Protein AF-A0A5J5KAI3-F1 (afdb_monomer)

Foldseek 3Di:
DDPDDDQDPVRLVVDDPVVNVVVCVVCVVVCVVPDDPPDPPDDDDDDDDPVVVVVLCVVCVVVVHDSVVSCVVVVVVCVVPPDPPPPPPPQDPVSVVVVVVVVVVVQVVCVVVVNDPDPPPPDDPDPPDPDDDDDDDDDDDD

Mean predicted aligned error: 21.46 Å

Solvent-accessible surface area (backbone atoms only — not comparable to full-atom values): 9304 Å² total; per-residue (Å²): 135,83,84,70,85,73,75,47,76,69,52,53,68,70,42,53,74,67,60,37,50,52,51,49,66,77,42,40,66,59,51,58,71,70,44,73,74,88,71,72,92,69,86,87,85,82,92,70,54,75,69,55,49,49,55,51,46,50,54,13,52,76,69,74,38,57,51,72,59,38,51,51,52,52,50,50,53,48,60,71,69,43,76,78,74,70,70,78,79,81,64,49,75,66,55,49,50,53,50,52,52,51,52,52,50,52,52,52,50,35,47,74,71,70,50,73,88,63,89,77,81,80,79,76,95,69,83,86,74,84,72,78,84,79,83,79,80,80,82,86,76,136

Sequence (142 aa):
MMRQNEPGAADIAAMDEAERAEWFYDNREQVAEESTPAVLDRVVSVRVSPGDLGMLSEAASAAGMKLSAWLRKVGLEAAATAPSAAPAAILSGDDTQQLQDSVRHIVALLQRSGIGLDPQRRQHDQPLILKRASKRRIKVDE

R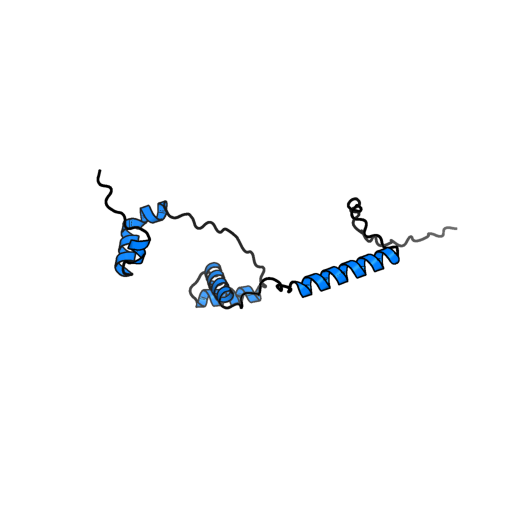adius of gyration: 32.4 Å; Cα contacts (8 Å, |Δi|>4): 22; chains: 1; bounding box: 62×86×70 Å

Organism: NCBI:txid2614688

pLDDT: mean 71.29, std 16.95, range [37.03, 94.25]

Structure (mmCIF, N/CA/C/O backbone):
data_AF-A0A5J5KAI3-F1
#
_entry.id   AF-A0A5J5KAI3-F1
#
loop_
_atom_site.group_PDB
_atom_site.id
_atom_site.type_symbol
_atom_site.label_atom_id
_atom_site.label_alt_id
_atom_site.label_comp_id
_atom_site.label_asym_id
_atom_site.label_entity_id
_atom_site.label_seq_id
_atom_site.pdbx_PDB_ins_code
_atom_site.Cartn_x
_atom_site.Cartn_y
_atom_site.Cartn_z
_atom_site.occupancy
_atom_site.B_iso_or_equiv
_atom_site.auth_seq_id
_atom_site.auth_comp_id
_atom_site.auth_asym_id
_atom_site.auth_atom_id
_atom_site.pdbx_PDB_model_num
ATOM 1 N N . MET A 1 1 ? 5.282 -43.444 -18.081 1.00 39.38 1 MET A N 1
ATOM 2 C CA . MET A 1 1 ? 5.155 -42.262 -17.202 1.00 39.38 1 MET A CA 1
ATOM 3 C C . MET A 1 1 ? 4.398 -41.197 -17.973 1.00 39.38 1 MET A C 1
ATOM 5 O O . MET A 1 1 ? 4.958 -40.626 -18.897 1.00 39.38 1 MET A O 1
ATOM 9 N N . MET A 1 2 ? 3.106 -41.031 -17.690 1.00 37.03 2 MET A N 1
ATOM 10 C CA . MET A 1 2 ? 2.260 -40.025 -18.337 1.00 37.03 2 MET A CA 1
ATOM 11 C C . MET A 1 2 ? 2.460 -38.694 -17.608 1.00 37.03 2 MET A C 1
ATOM 13 O O . MET A 1 2 ? 2.023 -38.567 -16.471 1.00 37.03 2 MET A O 1
ATOM 17 N N . ARG A 1 3 ? 3.124 -37.719 -18.240 1.00 46.25 3 ARG A N 1
ATOM 18 C CA . ARG A 1 3 ? 2.934 -36.307 -17.887 1.00 46.25 3 ARG A CA 1
ATOM 19 C C . ARG A 1 3 ? 1.574 -35.926 -18.458 1.00 46.25 3 ARG A C 1
ATOM 21 O O . ARG A 1 3 ? 1.465 -35.695 -19.658 1.00 46.25 3 ARG A O 1
ATOM 28 N N . GLN A 1 4 ? 0.532 -36.044 -17.644 1.00 50.44 4 GLN A N 1
ATOM 29 C CA . GLN A 1 4 ? -0.777 -35.519 -18.010 1.00 50.44 4 GLN A CA 1
ATOM 30 C C . GLN A 1 4 ? -0.681 -33.992 -17.987 1.00 50.44 4 GLN A C 1
ATOM 32 O O . GLN A 1 4 ? 0.037 -33.437 -17.163 1.00 50.44 4 GLN A O 1
ATOM 37 N N . ASN A 1 5 ? -1.323 -33.353 -18.961 1.00 57.94 5 ASN A N 1
ATOM 38 C CA . ASN A 1 5 ? -1.331 -31.911 -19.167 1.00 57.94 5 ASN A CA 1
ATOM 39 C C . ASN A 1 5 ? -1.784 -31.182 -17.893 1.00 57.94 5 ASN A C 1
ATOM 41 O O . ASN A 1 5 ? -2.982 -31.123 -17.622 1.00 57.94 5 ASN A O 1
ATOM 45 N N . GLU A 1 6 ? -0.847 -30.632 -17.124 1.00 62.38 6 GLU A N 1
ATOM 46 C CA . GLU A 1 6 ? -1.187 -29.634 -16.114 1.00 62.38 6 GLU A CA 1
ATOM 47 C C . GLU A 1 6 ? -1.692 -28.387 -16.858 1.00 62.38 6 GLU A C 1
ATOM 49 O O . GLU A 1 6 ? -1.019 -27.933 -17.793 1.00 62.38 6 GLU A O 1
ATOM 54 N N . PRO A 1 7 ? -2.889 -27.870 -16.525 1.00 67.81 7 PRO A N 1
ATOM 55 C CA . PRO A 1 7 ? -3.413 -26.670 -17.160 1.00 67.81 7 PRO A CA 1
ATOM 56 C C . PRO A 1 7 ? -2.445 -25.512 -16.905 1.00 67.81 7 PRO A C 1
ATOM 58 O O . PRO A 1 7 ? -2.040 -25.257 -15.770 1.00 67.81 7 PRO A O 1
ATOM 61 N N . GLY A 1 8 ? -2.043 -24.816 -17.967 1.00 71.06 8 GLY A N 1
ATOM 62 C CA . GLY A 1 8 ? -1.179 -23.651 -17.840 1.00 71.06 8 GLY A CA 1
ATOM 63 C C . GLY A 1 8 ? -1.914 -22.485 -17.175 1.00 71.06 8 GLY A C 1
ATOM 64 O O . GLY A 1 8 ? -3.136 -22.475 -17.053 1.00 71.06 8 GLY A O 1
ATOM 65 N N . ALA A 1 9 ? -1.184 -21.428 -16.810 1.00 65.94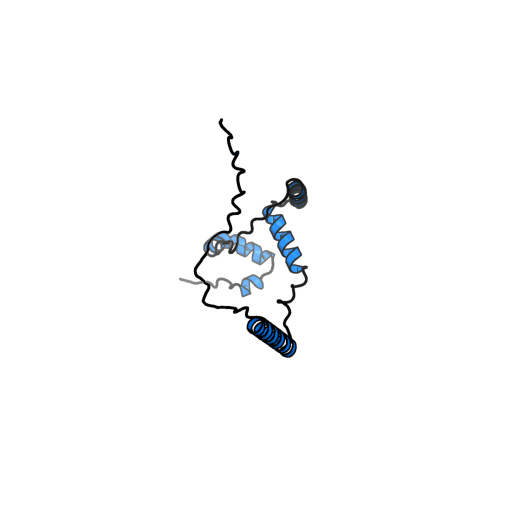 9 ALA A N 1
ATOM 66 C CA . ALA A 1 9 ? -1.778 -20.232 -16.200 1.00 65.94 9 ALA A CA 1
ATOM 67 C C . ALA A 1 9 ? -2.908 -19.601 -17.046 1.00 65.94 9 ALA A C 1
ATOM 69 O O . ALA A 1 9 ? -3.852 -19.037 -16.497 1.00 65.94 9 ALA A O 1
ATOM 70 N N . ALA A 1 10 ? -2.829 -19.716 -18.377 1.00 71.75 10 ALA A N 1
ATOM 71 C CA . ALA A 1 10 ? -3.875 -19.257 -19.290 1.00 71.75 10 ALA A CA 1
ATOM 72 C C . ALA A 1 10 ? -5.131 -20.146 -19.251 1.00 71.75 10 ALA A C 1
ATOM 74 O O . ALA A 1 10 ? -6.240 -19.631 -19.363 1.00 71.75 10 ALA A O 1
ATOM 75 N N . ASP A 1 11 ? -4.960 -21.452 -19.041 1.00 75.81 11 ASP A N 1
ATOM 76 C CA . ASP A 1 11 ? -6.059 -22.412 -18.938 1.00 75.81 11 ASP A CA 1
ATOM 77 C C . ASP A 1 11 ? -6.791 -22.234 -17.599 1.00 75.81 11 ASP A C 1
ATOM 79 O O . ASP A 1 11 ? -8.013 -22.134 -17.577 1.00 75.81 11 ASP A O 1
ATOM 83 N N . ILE A 1 12 ? -6.052 -22.047 -16.498 1.00 69.44 12 ILE A N 1
ATOM 84 C CA . ILE A 1 12 ? -6.610 -21.757 -15.160 1.00 69.44 12 ILE A CA 1
ATOM 85 C C . ILE A 1 12 ? -7.360 -20.410 -15.141 1.00 69.44 12 ILE A C 1
ATOM 87 O O . ILE A 1 12 ? -8.375 -20.250 -14.459 1.00 69.44 12 ILE A O 1
ATOM 91 N N . ALA A 1 13 ? -6.886 -19.415 -15.898 1.00 72.00 13 ALA A N 1
ATOM 92 C CA . ALA A 1 13 ? -7.564 -18.124 -16.025 1.00 72.00 13 ALA A CA 1
ATOM 93 C C . ALA A 1 13 ? -8.869 -18.210 -16.838 1.00 72.00 13 ALA A C 1
ATOM 95 O O . ALA A 1 13 ? -9.773 -17.403 -16.619 1.00 72.00 13 ALA A O 1
ATOM 96 N N . ALA A 1 14 ? -8.968 -19.179 -17.753 1.00 81.25 14 ALA A N 1
ATOM 97 C CA . ALA A 1 14 ? -10.163 -19.441 -18.548 1.00 81.25 14 ALA A CA 1
ATOM 98 C C . ALA A 1 14 ? -11.208 -20.305 -17.816 1.00 81.25 14 ALA A C 1
ATOM 100 O O . ALA A 1 14 ? -12.365 -20.307 -18.233 1.00 81.25 14 ALA A O 1
ATOM 101 N N . MET A 1 15 ? -10.821 -20.999 -16.735 1.00 85.12 15 MET A N 1
ATOM 102 C CA . MET A 1 15 ? -11.746 -21.728 -15.858 1.00 85.12 15 MET A CA 1
ATOM 103 C C . MET A 1 15 ? -12.711 -20.770 -15.162 1.00 85.12 15 MET A C 1
ATOM 105 O O . MET A 1 15 ? -12.374 -19.613 -14.856 1.00 85.12 15 MET A O 1
ATOM 109 N N . ASP A 1 16 ? -13.915 -21.265 -14.887 1.00 86.69 16 ASP A N 1
ATOM 110 C CA . ASP A 1 16 ? -14.848 -20.531 -14.048 1.00 86.69 16 ASP A CA 1
ATOM 111 C C . ASP A 1 16 ? -14.349 -20.463 -12.590 1.00 86.69 16 ASP A C 1
ATOM 113 O O . ASP A 1 16 ? -13.379 -21.113 -12.198 1.00 86.69 16 ASP A O 1
ATOM 117 N N . GLU A 1 17 ? -14.959 -19.598 -11.777 1.00 75.81 17 GLU A N 1
ATOM 118 C CA . GLU A 1 17 ? -14.496 -19.369 -10.402 1.00 75.81 17 GLU A CA 1
ATOM 119 C C . GLU A 1 17 ? -14.625 -20.619 -9.516 1.00 75.81 17 GLU A C 1
ATOM 121 O O . GLU A 1 17 ? -13.798 -20.820 -8.627 1.00 75.81 17 GLU A O 1
ATOM 126 N N . ALA A 1 18 ? -15.633 -21.461 -9.756 1.00 83.25 18 ALA A N 1
ATOM 127 C CA . ALA A 1 18 ? -15.877 -22.657 -8.957 1.00 83.25 18 ALA A CA 1
ATOM 128 C C . ALA A 1 18 ? -14.876 -23.764 -9.311 1.00 83.25 18 ALA A C 1
ATOM 130 O O . ALA A 1 18 ? -14.233 -24.317 -8.420 1.00 83.25 18 ALA A O 1
ATOM 131 N N . GLU A 1 19 ? -14.681 -24.011 -10.603 1.00 82.44 19 GLU A N 1
ATOM 132 C CA . GLU A 1 19 ? -13.703 -24.953 -11.143 1.00 82.44 19 GLU A CA 1
ATOM 133 C C . GLU A 1 19 ? -12.278 -24.540 -10.765 1.00 82.44 19 GLU A C 1
ATOM 135 O O . GLU A 1 19 ? -11.461 -25.369 -10.362 1.00 82.44 19 GLU A O 1
ATOM 140 N N . ARG A 1 20 ? -11.966 -23.242 -10.837 1.00 82.19 20 ARG A N 1
ATOM 141 C CA . ARG A 1 20 ? -10.665 -22.714 -10.420 1.00 82.19 20 ARG A CA 1
ATOM 142 C C . ARG A 1 20 ? -10.437 -22.899 -8.921 1.00 82.19 20 ARG A C 1
ATOM 144 O O . ARG A 1 20 ? -9.334 -23.274 -8.524 1.00 82.19 20 ARG A O 1
ATOM 151 N N . ALA A 1 21 ? -11.445 -22.645 -8.087 1.00 78.00 21 ALA A N 1
ATOM 152 C CA . ALA A 1 21 ? -11.334 -22.850 -6.646 1.00 78.00 21 ALA A CA 1
ATOM 153 C C . ALA A 1 21 ? -11.083 -24.327 -6.307 1.00 78.00 21 ALA A C 1
ATOM 155 O O . ALA A 1 21 ? -10.181 -24.620 -5.523 1.00 78.00 21 ALA A O 1
ATOM 156 N N . GLU A 1 22 ? -11.829 -25.247 -6.921 1.00 83.25 22 GLU A N 1
ATOM 157 C CA . GLU A 1 22 ? -11.655 -26.695 -6.747 1.00 83.25 22 GLU A CA 1
ATOM 158 C C . GLU A 1 22 ? -10.253 -27.145 -7.179 1.00 83.25 22 GLU A C 1
ATOM 160 O O . GLU A 1 22 ? -9.546 -27.794 -6.408 1.00 83.25 22 GLU A O 1
ATOM 165 N N . TRP A 1 23 ? -9.777 -26.670 -8.334 1.00 83.56 23 TRP A N 1
ATOM 166 C CA . TRP A 1 23 ? -8.420 -26.944 -8.802 1.00 83.56 23 TRP A CA 1
ATOM 167 C C . TRP A 1 23 ? -7.344 -26.456 -7.819 1.00 83.56 23 TRP A C 1
ATOM 169 O O . TRP A 1 23 ? -6.398 -27.191 -7.530 1.00 83.56 23 TRP A O 1
ATOM 179 N N . PHE A 1 24 ? -7.487 -25.255 -7.248 1.00 82.12 24 PHE A N 1
ATOM 180 C CA . PHE A 1 24 ? -6.558 -24.757 -6.225 1.00 82.12 24 PHE A CA 1
ATOM 181 C C . PHE A 1 24 ? -6.601 -25.578 -4.933 1.00 82.12 24 PHE A C 1
ATOM 183 O O . PHE A 1 24 ? -5.566 -25.730 -4.285 1.00 82.12 24 PHE A O 1
ATOM 190 N N . TYR A 1 25 ? -7.766 -26.099 -4.543 1.00 81.88 25 TYR A N 1
ATOM 191 C CA . TYR A 1 25 ? -7.888 -26.962 -3.367 1.00 81.88 25 TYR A CA 1
ATOM 192 C C . TYR A 1 25 ? -7.186 -28.305 -3.567 1.00 81.88 25 TYR A C 1
ATOM 194 O O . TYR A 1 25 ? -6.459 -28.738 -2.664 1.00 81.88 25 TYR A O 1
ATOM 202 N N . ASP A 1 26 ? -7.361 -28.917 -4.734 1.00 85.88 26 ASP A N 1
ATOM 203 C CA . ASP A 1 26 ? -6.774 -30.214 -5.073 1.00 85.88 26 ASP A CA 1
ATOM 204 C C . ASP A 1 26 ? -5.259 -30.126 -5.293 1.00 85.88 26 ASP A C 1
ATOM 206 O O . ASP A 1 26 ? -4.520 -31.025 -4.896 1.00 85.88 26 ASP A O 1
ATOM 210 N N . ASN A 1 27 ? -4.773 -29.007 -5.837 1.00 81.25 27 ASN A N 1
ATOM 211 C CA . ASN A 1 27 ? -3.356 -28.794 -6.154 1.00 81.25 27 ASN A CA 1
ATOM 212 C C . ASN A 1 27 ? -2.634 -27.908 -5.123 1.00 81.25 27 ASN A C 1
ATOM 214 O O . ASN A 1 27 ? -1.536 -27.412 -5.374 1.00 81.25 27 ASN A O 1
ATOM 218 N N . ARG A 1 28 ? -3.220 -27.702 -3.934 1.00 77.31 28 ARG A N 1
ATOM 219 C CA . ARG A 1 28 ? -2.721 -26.740 -2.931 1.00 77.31 28 ARG A CA 1
ATOM 220 C C . ARG A 1 28 ? -1.283 -26.980 -2.471 1.00 77.31 28 ARG A C 1
ATOM 222 O O . ARG A 1 28 ? -0.602 -26.023 -2.124 1.00 77.31 28 ARG A O 1
ATOM 229 N N . GLU A 1 29 ? -0.837 -28.237 -2.411 1.00 74.12 29 GLU A N 1
ATOM 230 C CA . GLU A 1 29 ? 0.517 -28.584 -1.953 1.00 74.12 29 GLU A CA 1
ATOM 231 C C . GLU A 1 29 ? 1.558 -28.199 -3.005 1.00 74.12 29 GLU A C 1
ATOM 233 O O . GLU A 1 29 ? 2.539 -27.538 -2.676 1.00 74.12 29 GLU A O 1
ATOM 238 N N . GLN A 1 30 ? 1.278 -28.502 -4.273 1.00 72.19 30 GLN A N 1
ATOM 239 C CA . GLN A 1 30 ? 2.111 -28.106 -5.405 1.00 72.19 30 GLN A CA 1
ATOM 240 C C . GLN A 1 30 ? 2.122 -26.585 -5.584 1.00 72.19 30 GLN A C 1
ATOM 242 O O . GLN A 1 30 ? 3.183 -25.978 -5.693 1.00 72.19 30 GLN A O 1
ATOM 247 N N . VAL A 1 31 ? 0.954 -25.940 -5.501 1.00 71.00 31 VAL A N 1
ATOM 248 C CA . VAL A 1 31 ? 0.848 -24.476 -5.550 1.00 71.00 31 VAL A CA 1
ATOM 249 C C . VAL A 1 31 ? 1.627 -23.835 -4.404 1.00 71.00 31 VAL A C 1
ATOM 251 O O . VAL A 1 31 ? 2.272 -22.815 -4.618 1.00 71.00 31 VAL A O 1
ATOM 254 N N . ALA A 1 32 ? 1.613 -24.403 -3.196 1.00 68.75 32 ALA A N 1
ATOM 255 C CA . ALA A 1 32 ? 2.371 -23.870 -2.065 1.00 68.75 32 ALA A CA 1
ATOM 256 C C . ALA A 1 32 ? 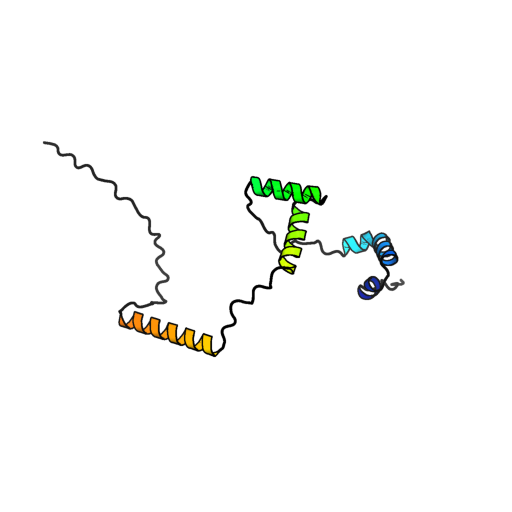3.893 -24.043 -2.221 1.00 68.75 32 ALA A C 1
ATOM 258 O O . ALA A 1 32 ? 4.636 -23.161 -1.792 1.00 68.75 32 ALA A O 1
ATOM 259 N N . GLU A 1 33 ? 4.352 -25.140 -2.827 1.00 69.19 33 GLU A N 1
ATOM 260 C CA . GLU A 1 33 ? 5.774 -25.410 -3.083 1.00 69.19 33 GLU A CA 1
ATOM 261 C C . GLU A 1 33 ? 6.333 -24.551 -4.231 1.00 69.19 33 GLU A C 1
ATOM 263 O O . GLU A 1 33 ? 7.448 -24.036 -4.142 1.00 69.19 33 GLU A O 1
ATOM 268 N N . GLU A 1 34 ? 5.536 -24.331 -5.279 1.00 65.19 34 GLU A N 1
ATOM 269 C CA . GLU A 1 34 ? 5.887 -23.499 -6.437 1.00 65.19 34 GLU A CA 1
ATOM 270 C C . GLU A 1 34 ? 5.617 -22.002 -6.211 1.00 65.19 34 GLU A C 1
ATOM 272 O O . GLU A 1 34 ? 6.119 -21.143 -6.945 1.00 65.19 34 GLU A O 1
ATOM 277 N N . SER A 1 35 ? 4.848 -21.657 -5.174 1.00 58.34 35 SER A N 1
ATOM 278 C CA . SER A 1 35 ? 4.624 -20.269 -4.784 1.00 58.34 35 SER A CA 1
ATOM 279 C C . SER A 1 35 ? 5.934 -19.654 -4.330 1.00 58.34 35 SER A C 1
ATOM 281 O O . SER A 1 35 ? 6.481 -19.982 -3.276 1.00 58.34 35 SER A O 1
ATOM 283 N N . THR A 1 36 ? 6.414 -18.677 -5.098 1.00 54.88 36 THR A N 1
ATOM 284 C CA . THR A 1 36 ? 7.490 -17.813 -4.621 1.00 54.88 36 THR A CA 1
ATOM 285 C C . THR A 1 36 ? 7.008 -17.171 -3.317 1.00 54.88 36 THR A C 1
ATOM 287 O O . THR A 1 36 ? 5.941 -16.546 -3.322 1.00 54.88 36 THR A O 1
ATOM 290 N N . PRO A 1 37 ? 7.740 -17.310 -2.193 1.00 53.16 37 PRO A N 1
ATOM 291 C CA . PRO A 1 37 ? 7.381 -16.622 -0.966 1.00 53.16 37 PRO A CA 1
ATOM 292 C C . PRO A 1 37 ? 7.179 -15.148 -1.295 1.00 53.16 37 PRO A C 1
ATOM 294 O O . PRO A 1 37 ? 7.994 -14.572 -2.017 1.00 53.16 37 PRO A O 1
ATOM 297 N N . ALA A 1 38 ? 6.106 -14.535 -0.794 1.00 55.16 38 ALA A N 1
ATOM 298 C CA . ALA A 1 38 ? 5.902 -13.101 -0.940 1.00 55.16 38 ALA A CA 1
ATOM 299 C C . ALA A 1 38 ? 7.002 -12.365 -0.155 1.00 55.16 38 ALA A C 1
ATOM 301 O O . ALA A 1 38 ? 6.823 -11.970 0.998 1.00 55.16 38 ALA A O 1
ATOM 302 N N . VAL A 1 39 ? 8.178 -12.234 -0.764 1.00 50.53 39 VAL A N 1
ATOM 303 C CA . VAL A 1 39 ? 9.277 -11.435 -0.250 1.00 50.53 39 VAL A CA 1
ATOM 304 C C . VAL A 1 39 ? 8.846 -9.993 -0.443 1.00 50.53 39 VAL A C 1
ATOM 306 O O . VAL A 1 39 ? 8.635 -9.529 -1.562 1.00 50.53 39 VAL A O 1
ATOM 309 N N . LEU A 1 40 ? 8.652 -9.288 0.667 1.00 56.94 40 LEU A N 1
ATOM 310 C CA . LEU A 1 40 ? 8.394 -7.857 0.626 1.00 56.94 40 LEU A CA 1
ATOM 311 C C . LEU A 1 40 ? 9.649 -7.178 0.066 1.00 56.94 40 LEU A C 1
ATOM 313 O O . LEU A 1 40 ? 10.630 -7.028 0.789 1.00 56.94 40 LEU A O 1
ATOM 317 N N . ASP A 1 41 ? 9.610 -6.761 -1.202 1.00 64.88 41 ASP A N 1
ATOM 318 C CA . ASP A 1 41 ? 10.712 -6.035 -1.858 1.00 64.88 41 ASP A CA 1
ATOM 319 C C . ASP A 1 41 ? 11.098 -4.770 -1.069 1.00 64.88 41 ASP A C 1
ATOM 321 O O . ASP A 1 41 ? 12.258 -4.362 -1.017 1.00 64.88 41 ASP A O 1
ATOM 325 N N . ARG A 1 42 ? 10.118 -4.157 -0.384 1.00 60.94 42 ARG A N 1
ATOM 326 C CA . ARG A 1 42 ? 10.315 -2.978 0.465 1.00 60.94 42 ARG A CA 1
ATOM 327 C C . ARG A 1 42 ? 9.453 -3.024 1.721 1.00 60.94 42 ARG A C 1
ATOM 329 O O . ARG A 1 42 ? 8.249 -3.268 1.662 1.00 60.94 42 ARG A O 1
ATOM 336 N N . VAL A 1 43 ? 10.066 -2.706 2.860 1.00 73.31 43 VAL A N 1
ATOM 337 C CA . VAL A 1 43 ? 9.368 -2.482 4.133 1.00 73.31 43 VAL A CA 1
ATOM 338 C C . VAL A 1 43 ? 9.254 -0.980 4.369 1.00 73.31 43 VAL A C 1
ATOM 340 O O . VAL A 1 43 ? 10.260 -0.276 4.428 1.00 73.31 43 VAL A O 1
ATOM 343 N N . VAL A 1 44 ? 8.025 -0.486 4.522 1.00 72.75 44 VAL A N 1
ATOM 344 C CA . VAL A 1 44 ? 7.751 0.919 4.846 1.00 72.75 44 VAL A CA 1
ATOM 345 C C . VAL A 1 44 ? 7.456 1.031 6.337 1.00 72.75 44 VAL A C 1
ATOM 347 O O . VAL A 1 44 ? 6.554 0.369 6.847 1.00 72.75 44 VAL A O 1
ATOM 350 N N . SER A 1 45 ? 8.216 1.876 7.034 1.00 79.81 45 SER A N 1
ATOM 351 C CA . SER A 1 45 ? 7.971 2.223 8.434 1.00 79.81 45 SER A CA 1
ATOM 352 C C . SER A 1 45 ? 7.456 3.654 8.515 1.00 79.81 45 SER A C 1
ATOM 354 O O . SER A 1 45 ? 8.084 4.570 7.986 1.00 79.81 45 SER A O 1
ATOM 356 N N . VAL A 1 46 ? 6.307 3.842 9.163 1.00 80.81 46 VAL A N 1
ATOM 357 C CA . VAL A 1 46 ? 5.657 5.148 9.318 1.00 80.81 46 VAL A CA 1
ATOM 358 C C . VAL A 1 46 ? 5.551 5.464 10.800 1.00 80.81 46 VAL A C 1
ATOM 360 O O . VAL A 1 46 ? 5.139 4.624 11.599 1.00 80.81 46 VAL A O 1
ATOM 363 N N . ARG A 1 47 ? 5.924 6.690 11.172 1.00 86.38 47 ARG A N 1
ATOM 364 C CA . ARG A 1 47 ? 5.683 7.215 12.516 1.00 86.38 47 ARG A CA 1
ATOM 365 C C . ARG A 1 47 ? 4.360 7.961 12.511 1.00 86.38 47 ARG A C 1
ATOM 367 O O . ARG A 1 47 ? 4.184 8.885 11.726 1.00 86.38 47 ARG A O 1
ATOM 374 N N . VAL A 1 48 ? 3.466 7.562 13.401 1.00 87.38 48 VAL A N 1
ATOM 375 C CA . VAL A 1 48 ? 2.157 8.186 13.614 1.00 87.38 48 VAL A CA 1
ATOM 376 C C . VAL A 1 48 ? 2.046 8.634 15.060 1.00 87.38 48 VAL A C 1
ATOM 378 O O . VAL A 1 48 ? 2.661 8.038 15.950 1.00 87.38 48 VAL A O 1
ATOM 381 N N . SER A 1 49 ? 1.291 9.706 15.289 1.00 91.12 49 SER A N 1
ATOM 382 C CA . SER A 1 49 ? 0.985 10.129 16.650 1.00 91.12 49 SER A CA 1
ATOM 383 C C . SER A 1 49 ? 0.111 9.069 17.344 1.00 91.12 49 SER A C 1
ATOM 385 O O . SER A 1 49 ? -0.580 8.301 16.668 1.00 91.12 49 SER A O 1
ATOM 387 N N . PRO A 1 50 ? 0.101 9.006 18.687 1.00 87.19 50 PRO A N 1
ATOM 388 C CA . PRO A 1 50 ? -0.754 8.061 19.404 1.00 87.19 50 PRO A CA 1
ATOM 389 C C . PRO A 1 50 ? -2.248 8.241 19.096 1.00 87.19 50 PRO A C 1
ATOM 391 O O . PRO A 1 50 ? -2.977 7.256 19.032 1.00 87.19 50 PRO A O 1
ATOM 394 N N . GLY A 1 51 ? -2.692 9.486 18.874 1.00 87.12 51 GLY A N 1
ATOM 395 C CA . GLY A 1 51 ? -4.077 9.789 18.506 1.00 87.12 51 GLY A CA 1
ATOM 396 C C . GLY A 1 51 ? -4.442 9.244 17.126 1.00 87.12 51 GLY A C 1
ATOM 397 O O . GLY A 1 51 ? -5.462 8.574 16.978 1.00 87.12 51 GLY A O 1
ATOM 398 N N . ASP A 1 52 ? -3.565 9.441 16.140 1.00 88.94 52 ASP A N 1
ATOM 399 C CA . ASP A 1 52 ? -3.772 8.915 14.786 1.00 88.94 52 ASP A CA 1
ATOM 400 C C . ASP A 1 52 ? -3.748 7.386 14.772 1.00 88.94 52 ASP A C 1
ATOM 402 O O . ASP A 1 52 ? -4.563 6.755 14.104 1.00 88.94 52 ASP A O 1
ATOM 406 N N . LEU A 1 53 ? -2.852 6.771 15.550 1.00 89.56 53 LEU A N 1
ATOM 407 C CA . LEU A 1 53 ? -2.784 5.317 15.668 1.00 89.56 53 LEU A CA 1
ATOM 408 C C . LEU A 1 53 ? -4.098 4.724 16.201 1.00 89.56 53 LEU A C 1
ATOM 410 O O . LEU A 1 53 ? -4.531 3.683 15.707 1.00 89.56 53 LEU A O 1
ATOM 414 N N . GLY A 1 54 ? -4.740 5.392 17.167 1.00 88.94 54 GLY A N 1
ATOM 415 C CA . GLY A 1 54 ? -6.051 4.999 17.687 1.00 88.94 54 GLY A CA 1
ATOM 416 C C . GLY A 1 54 ? -7.118 4.985 16.594 1.00 88.94 54 GLY A C 1
ATOM 417 O O . GLY A 1 54 ? -7.736 3.950 16.354 1.00 88.94 54 GLY A O 1
ATOM 418 N N . MET A 1 55 ? -7.248 6.092 15.858 1.00 92.56 55 MET A N 1
ATOM 419 C CA . MET A 1 55 ? -8.214 6.205 14.757 1.00 92.56 55 MET A CA 1
ATOM 420 C C . MET A 1 55 ? -7.980 5.156 13.659 1.00 92.56 55 MET A C 1
ATOM 422 O O . MET A 1 55 ? -8.925 4.529 13.182 1.00 92.56 55 MET A O 1
ATOM 426 N N . LEU A 1 56 ? -6.721 4.916 13.271 1.00 92.31 56 LEU A N 1
ATOM 427 C CA . LEU A 1 56 ? -6.379 3.915 12.252 1.00 92.31 56 LEU A CA 1
ATOM 428 C C . LEU A 1 56 ? -6.697 2.488 12.725 1.00 92.31 56 LEU A C 1
ATOM 430 O O . LEU A 1 56 ? -7.147 1.656 11.938 1.00 92.31 56 LEU A O 1
ATOM 434 N N . SER A 1 57 ? -6.478 2.194 14.009 1.00 91.00 57 SER A N 1
ATOM 435 C CA . SER A 1 57 ? -6.788 0.889 14.600 1.00 91.00 57 SER A CA 1
ATOM 436 C C . SER A 1 57 ? -8.294 0.632 14.674 1.00 91.00 57 SER A C 1
ATOM 438 O O . SER A 1 57 ? -8.741 -0.481 14.387 1.00 91.00 57 SER A O 1
ATOM 440 N N . GLU A 1 58 ? -9.086 1.645 15.022 1.00 92.94 58 GLU A N 1
ATOM 441 C CA . GLU A 1 58 ? -10.550 1.555 15.011 1.00 92.94 58 GLU A CA 1
ATOM 442 C C . GLU A 1 58 ? -11.082 1.345 13.593 1.00 92.94 58 GLU A C 1
ATOM 444 O O . GLU A 1 58 ? -11.897 0.450 13.377 1.00 92.94 58 GLU A O 1
ATOM 449 N N . ALA A 1 59 ? -10.562 2.083 12.609 1.00 91.25 59 ALA A N 1
ATOM 450 C CA . ALA A 1 59 ? -10.944 1.922 11.208 1.00 91.25 59 ALA A CA 1
ATOM 451 C C . ALA A 1 59 ? -10.605 0.520 10.667 1.00 91.25 59 ALA A C 1
ATOM 453 O O . ALA A 1 59 ? -11.424 -0.105 9.989 1.00 91.25 59 ALA A O 1
ATOM 454 N N . ALA A 1 60 ? -9.430 -0.014 11.017 1.00 92.88 60 ALA A N 1
ATOM 455 C CA . ALA A 1 60 ? -9.054 -1.383 10.672 1.00 92.88 60 ALA A CA 1
ATOM 456 C C . ALA A 1 60 ? -9.971 -2.422 11.339 1.00 92.88 60 ALA A C 1
ATOM 458 O O . ALA A 1 60 ? -10.389 -3.383 10.690 1.00 92.88 60 ALA A O 1
ATOM 459 N N . SER A 1 61 ? -10.333 -2.201 12.606 1.00 93.62 61 SER A N 1
ATOM 460 C CA . SER A 1 61 ? -11.235 -3.080 13.362 1.00 93.62 61 SER A CA 1
ATOM 461 C C . SER A 1 61 ? -12.658 -3.059 12.801 1.00 93.62 61 SER A C 1
ATOM 463 O O . SER A 1 61 ? -13.260 -4.116 12.636 1.00 93.62 61 SER A O 1
ATOM 465 N N . ALA A 1 62 ? -13.171 -1.883 12.428 1.00 94.25 62 ALA A N 1
ATOM 466 C CA . ALA A 1 62 ? -14.470 -1.725 11.775 1.00 94.25 62 ALA A CA 1
ATOM 467 C C . ALA A 1 62 ? -14.523 -2.432 10.410 1.00 94.25 62 ALA A C 1
ATOM 469 O O . ALA A 1 62 ? -15.562 -2.960 10.023 1.00 94.25 62 ALA A O 1
ATOM 470 N N . ALA A 1 63 ? -13.391 -2.498 9.704 1.00 90.81 63 ALA A N 1
ATOM 471 C CA . ALA A 1 63 ? -13.248 -3.263 8.468 1.00 90.81 63 ALA A CA 1
ATOM 472 C C . ALA A 1 63 ? -13.025 -4.775 8.692 1.00 90.81 63 ALA A C 1
ATOM 474 O O . ALA A 1 63 ? -12.927 -5.518 7.716 1.00 90.81 63 ALA A O 1
ATOM 475 N N . GLY A 1 64 ? -12.904 -5.241 9.941 1.00 93.31 64 GLY A N 1
ATOM 476 C CA . GLY A 1 64 ? -12.614 -6.641 10.271 1.00 93.31 64 GLY A CA 1
ATOM 477 C C . GLY A 1 64 ? -11.206 -7.095 9.870 1.00 93.31 64 GLY A C 1
ATOM 478 O O . GLY A 1 64 ? -10.975 -8.282 9.646 1.00 93.31 64 GLY A O 1
ATOM 479 N N . MET A 1 65 ? -10.257 -6.164 9.737 1.00 93.31 65 MET A N 1
ATOM 480 C CA . MET A 1 65 ? -8.915 -6.424 9.213 1.00 93.31 65 MET A CA 1
ATOM 481 C C . MET A 1 65 ? -7.825 -6.124 10.244 1.00 93.31 65 MET A C 1
ATOM 483 O O . MET A 1 65 ? -7.958 -5.266 11.112 1.00 93.31 65 MET A O 1
ATOM 487 N N . LYS A 1 66 ? -6.672 -6.789 10.104 1.00 92.81 66 LYS A N 1
ATOM 488 C CA . LYS A 1 66 ? -5.451 -6.384 10.819 1.00 92.81 66 LYS A CA 1
ATOM 489 C C . LYS A 1 66 ? -5.010 -5.001 10.332 1.00 92.81 66 LYS A C 1
ATOM 491 O O . LYS A 1 66 ? -4.995 -4.763 9.125 1.00 92.81 66 LYS A O 1
ATOM 496 N N . LEU A 1 67 ? -4.547 -4.143 11.245 1.00 88.75 67 LEU A N 1
ATOM 497 C CA . LEU A 1 67 ? -4.091 -2.778 10.941 1.00 88.75 67 LEU A CA 1
ATOM 498 C C . LEU A 1 67 ? -3.115 -2.713 9.756 1.00 88.75 67 LEU A C 1
ATOM 500 O O . LEU A 1 67 ? -3.282 -1.897 8.858 1.00 88.75 67 LEU A O 1
ATOM 504 N N . SER A 1 68 ? -2.126 -3.608 9.701 1.00 87.81 68 SER A N 1
ATOM 505 C CA . SER A 1 68 ? -1.153 -3.646 8.601 1.00 87.81 68 SER A CA 1
ATOM 506 C C . SER A 1 68 ? -1.765 -4.030 7.251 1.00 87.81 68 SER A C 1
ATOM 508 O O . SER A 1 68 ? -1.344 -3.504 6.225 1.00 87.81 68 SER A O 1
ATOM 510 N N . ALA A 1 69 ? -2.754 -4.926 7.230 1.00 88.44 69 ALA A N 1
ATOM 511 C CA . ALA A 1 69 ? -3.464 -5.301 6.008 1.00 88.44 69 ALA A CA 1
ATOM 512 C C . ALA A 1 69 ? -4.367 -4.157 5.5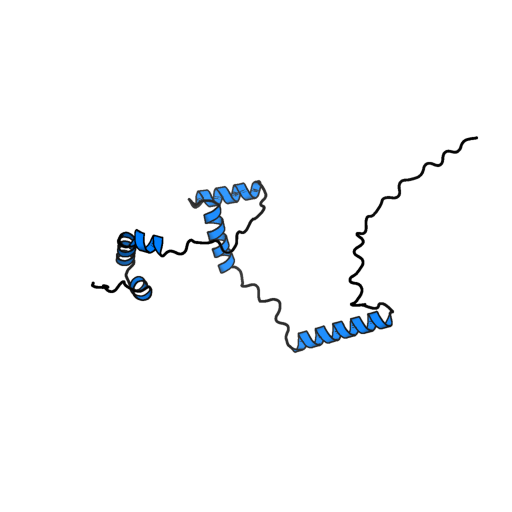32 1.00 88.44 69 ALA A C 1
ATOM 514 O O . ALA A 1 69 ? -4.364 -3.817 4.351 1.00 88.44 69 ALA A O 1
ATOM 515 N N . TRP A 1 70 ? -5.065 -3.519 6.471 1.00 92.44 70 TRP A N 1
ATOM 516 C CA . TRP A 1 70 ? -5.911 -2.366 6.199 1.00 92.44 70 TRP A CA 1
ATOM 517 C C . TRP A 1 70 ? -5.103 -1.182 5.648 1.00 92.44 70 TRP A C 1
ATOM 519 O O . TRP A 1 70 ? -5.451 -0.643 4.602 1.00 92.44 70 TRP A O 1
ATOM 529 N N . LEU A 1 71 ? -3.957 -0.852 6.259 1.00 90.00 71 LEU A N 1
ATOM 530 C CA . LEU A 1 71 ? -3.063 0.209 5.777 1.00 90.00 71 LEU A CA 1
ATOM 531 C C . LEU A 1 71 ? -2.530 -0.058 4.365 1.00 90.00 71 LEU A C 1
ATOM 533 O O . LEU A 1 71 ? -2.430 0.871 3.569 1.00 90.00 71 LEU A O 1
ATOM 537 N N . ARG A 1 72 ? -2.203 -1.312 4.025 1.00 87.56 72 ARG A N 1
ATOM 538 C CA . ARG A 1 72 ? -1.791 -1.665 2.656 1.00 87.56 72 ARG A CA 1
ATOM 539 C C . ARG A 1 72 ? -2.934 -1.487 1.666 1.00 87.56 72 ARG A C 1
ATOM 541 O O . ARG A 1 72 ? -2.712 -0.912 0.610 1.00 87.56 72 ARG A O 1
ATOM 548 N N . LYS A 1 73 ? -4.137 -1.954 2.012 1.00 88.00 73 LYS A N 1
ATOM 549 C CA . LYS A 1 73 ? -5.325 -1.818 1.162 1.00 88.00 73 LYS A CA 1
ATOM 550 C C . LYS A 1 73 ? -5.623 -0.346 0.878 1.00 88.00 73 LYS A C 1
ATOM 552 O O . LYS A 1 73 ? -5.659 0.052 -0.280 1.00 88.00 73 LYS A O 1
ATOM 557 N N . VAL A 1 74 ? -5.748 0.463 1.928 1.00 88.81 74 VAL A N 1
ATOM 558 C CA . VAL A 1 74 ? -6.034 1.897 1.799 1.00 88.81 74 VAL A CA 1
ATOM 559 C C . VAL A 1 74 ? -4.887 2.626 1.101 1.00 88.81 74 VAL A C 1
ATOM 561 O O . VAL A 1 74 ? -5.135 3.502 0.284 1.00 88.81 74 VAL A O 1
ATOM 564 N N . GLY A 1 75 ? -3.631 2.250 1.357 1.00 86.00 75 GLY A N 1
ATOM 565 C CA . GLY A 1 75 ? -2.474 2.810 0.657 1.00 86.00 75 GLY A CA 1
ATOM 566 C C . GLY A 1 75 ? -2.479 2.519 -0.847 1.00 86.00 75 GLY A C 1
ATOM 567 O O . GLY A 1 75 ? -2.145 3.402 -1.633 1.00 86.00 75 GLY A O 1
ATOM 568 N N . LEU A 1 76 ? -2.889 1.315 -1.255 1.00 84.81 76 LEU A N 1
ATOM 569 C CA . LEU A 1 76 ? -3.036 0.941 -2.666 1.00 84.81 76 LEU A CA 1
ATOM 570 C C . LEU A 1 76 ? -4.197 1.679 -3.333 1.00 84.81 76 LEU A C 1
ATOM 572 O O . LEU A 1 76 ? -4.028 2.208 -4.427 1.00 84.81 76 LEU A O 1
ATOM 576 N N . GLU A 1 77 ? -5.351 1.757 -2.670 1.00 84.19 77 GLU A N 1
ATOM 577 C CA . GLU A 1 77 ? -6.509 2.512 -3.161 1.00 84.19 77 GLU A CA 1
ATOM 578 C C . GLU A 1 77 ? -6.171 4.002 -3.295 1.00 84.19 77 GLU A C 1
ATOM 580 O O . GLU A 1 77 ? -6.397 4.599 -4.346 1.00 84.19 77 GLU A O 1
ATOM 585 N N . ALA A 1 78 ? -5.527 4.582 -2.280 1.00 81.75 78 ALA A N 1
ATOM 586 C CA . ALA A 1 78 ? -5.065 5.962 -2.308 1.00 81.75 78 ALA A CA 1
ATOM 587 C C . ALA A 1 78 ? -4.067 6.197 -3.447 1.00 81.75 78 ALA A C 1
ATOM 589 O O . ALA A 1 78 ? -4.211 7.178 -4.168 1.00 81.75 78 ALA A O 1
ATOM 590 N N . ALA A 1 79 ? -3.106 5.294 -3.663 1.00 76.69 79 ALA A N 1
ATOM 591 C CA . ALA A 1 79 ? -2.154 5.391 -4.769 1.00 76.69 79 ALA A CA 1
ATOM 592 C C . ALA A 1 79 ? -2.824 5.257 -6.146 1.00 76.69 79 ALA A C 1
ATOM 594 O O . ALA A 1 79 ? -2.413 5.936 -7.083 1.00 76.69 79 ALA A O 1
ATOM 595 N N . ALA A 1 80 ? -3.862 4.427 -6.268 1.00 75.75 80 ALA A N 1
ATOM 596 C CA . ALA A 1 80 ? -4.637 4.277 -7.499 1.00 75.75 80 ALA A CA 1
ATOM 597 C C . ALA A 1 80 ? -5.507 5.510 -7.802 1.00 75.75 80 ALA A C 1
ATOM 599 O O . ALA A 1 80 ? -5.728 5.837 -8.965 1.00 75.75 80 ALA A O 1
ATOM 600 N N . THR A 1 81 ? -5.990 6.200 -6.764 1.00 69.38 81 THR A N 1
ATOM 601 C CA . THR A 1 81 ? -6.777 7.441 -6.896 1.00 69.38 81 THR A CA 1
ATOM 602 C C . THR A 1 81 ? -5.937 8.713 -6.905 1.00 69.38 81 THR A C 1
ATOM 604 O O . THR A 1 81 ? -6.434 9.775 -7.281 1.00 69.38 81 THR A O 1
ATOM 607 N N . ALA A 1 82 ? -4.674 8.633 -6.484 1.00 65.06 82 ALA A N 1
ATOM 608 C CA . ALA A 1 82 ? -3.772 9.762 -6.533 1.00 65.06 82 ALA A CA 1
ATOM 609 C C . ALA A 1 82 ? -3.553 10.122 -8.008 1.00 65.06 82 ALA A C 1
ATOM 611 O O . ALA A 1 82 ? -3.229 9.235 -8.804 1.00 65.06 82 ALA A O 1
ATOM 612 N N . PRO A 1 83 ? -3.705 11.401 -8.404 1.00 56.97 83 PRO A N 1
ATOM 613 C CA . PRO A 1 83 ? -3.237 11.819 -9.713 1.00 56.97 83 PRO A CA 1
ATOM 614 C C . PRO A 1 83 ? -1.766 11.422 -9.781 1.00 56.97 83 PRO A C 1
ATOM 616 O O . PRO A 1 83 ? -0.989 11.822 -8.910 1.00 56.97 83 PRO A O 1
ATOM 619 N N . SER A 1 84 ? -1.410 10.579 -10.757 1.00 53.09 84 SER A N 1
ATOM 620 C CA . SER A 1 84 ? -0.019 10.230 -11.034 1.00 53.09 84 SER A CA 1
ATOM 621 C C . SER A 1 84 ? 0.749 11.542 -11.046 1.00 53.09 84 SER A C 1
ATOM 623 O O . SER A 1 84 ? 0.480 12.400 -11.891 1.00 53.09 84 SER A O 1
ATOM 625 N N . 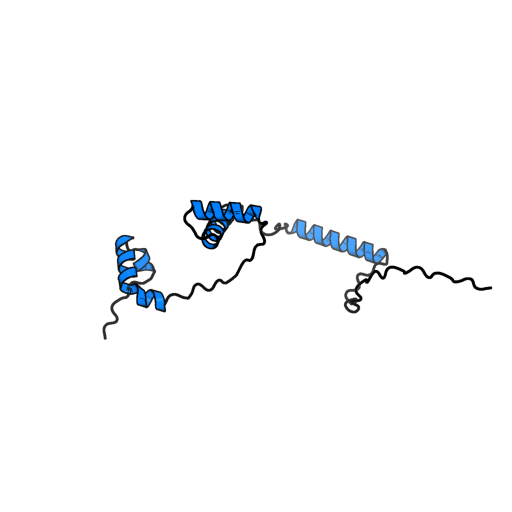ALA A 1 85 ? 1.586 11.765 -10.027 1.00 51.19 85 ALA A N 1
ATOM 626 C CA . ALA A 1 85 ? 2.374 12.977 -9.957 1.00 51.19 85 ALA A CA 1
ATOM 627 C C . ALA A 1 85 ? 3.154 13.010 -11.264 1.00 51.19 85 ALA A C 1
ATOM 629 O O . ALA A 1 85 ? 3.931 12.086 -11.526 1.00 51.19 85 ALA A O 1
ATOM 630 N N . ALA A 1 86 ? 2.856 14.003 -12.110 1.00 51.44 86 ALA A N 1
ATOM 631 C CA . ALA A 1 86 ? 3.512 14.147 -13.395 1.00 51.44 86 ALA A CA 1
ATOM 632 C C . ALA A 1 86 ? 5.018 13.974 -13.154 1.00 51.44 86 ALA A C 1
ATOM 634 O O . ALA A 1 86 ? 5.526 14.559 -12.185 1.00 51.44 86 ALA A O 1
ATOM 635 N N . PRO A 1 87 ? 5.723 13.139 -13.945 1.00 53.59 87 PRO A N 1
ATOM 636 C CA . PRO A 1 87 ? 7.165 13.024 -13.799 1.00 53.59 87 PRO A CA 1
ATOM 637 C C . PRO A 1 87 ? 7.725 14.444 -13.788 1.00 53.59 87 PRO A C 1
ATOM 639 O O . PRO A 1 87 ? 7.276 15.270 -14.586 1.00 53.59 87 PRO A O 1
ATOM 642 N N . ALA A 1 88 ? 8.588 14.720 -12.800 1.00 58.53 88 ALA A N 1
ATOM 643 C CA . ALA A 1 88 ? 9.182 16.023 -12.512 1.00 58.53 88 ALA A CA 1
ATOM 644 C C . ALA A 1 88 ? 9.243 16.884 -13.775 1.00 58.53 88 ALA A C 1
ATOM 646 O O . ALA A 1 88 ? 9.880 16.451 -14.730 1.00 58.53 88 ALA A O 1
ATOM 647 N N . ALA A 1 89 ? 8.504 18.006 -13.767 1.00 54.34 89 ALA A N 1
ATOM 648 C CA . ALA A 1 89 ? 8.236 18.890 -14.902 1.00 54.34 89 ALA A CA 1
ATOM 649 C C . ALA A 1 89 ? 9.137 18.597 -16.110 1.00 54.34 89 ALA A C 1
ATOM 651 O O . ALA A 1 89 ? 10.318 18.948 -16.097 1.00 54.34 89 ALA A O 1
ATOM 652 N N . ILE A 1 90 ? 8.589 17.918 -17.123 1.00 58.25 90 ILE A N 1
ATOM 653 C CA . ILE A 1 90 ? 9.266 17.751 -18.408 1.00 58.25 90 ILE A CA 1
ATOM 654 C C . ILE A 1 90 ? 9.385 19.161 -18.990 1.00 58.25 90 ILE A C 1
ATOM 656 O O . ILE A 1 90 ? 8.446 19.668 -19.601 1.00 58.25 90 ILE A O 1
ATOM 660 N N . LEU A 1 91 ? 10.501 19.829 -18.702 1.00 62.69 91 LEU A N 1
A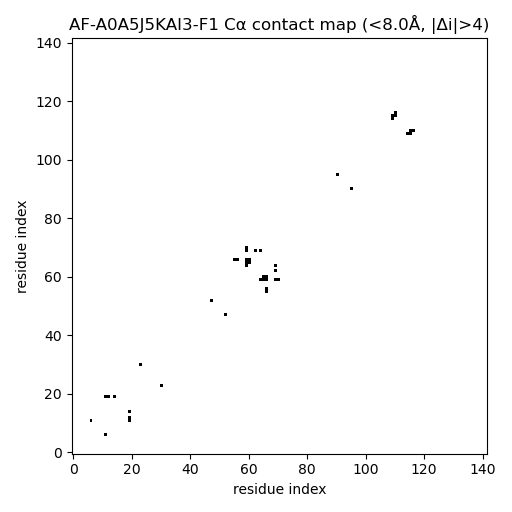TOM 661 C CA . LEU A 1 91 ? 10.845 21.107 -19.303 1.00 62.69 91 LEU A CA 1
ATOM 662 C C . LEU A 1 91 ? 10.922 20.884 -20.812 1.00 62.69 91 LEU A C 1
ATOM 664 O O . LEU A 1 91 ? 11.521 19.904 -21.266 1.00 62.69 91 LEU A O 1
ATOM 668 N N . SER A 1 92 ? 10.316 21.782 -21.588 1.00 72.94 92 SER A N 1
ATOM 669 C CA . SER A 1 92 ? 10.520 21.779 -23.033 1.00 72.94 92 SER A CA 1
ATOM 670 C C . SER A 1 92 ? 12.019 21.913 -23.339 1.00 72.94 92 SER A C 1
ATOM 672 O O . SER A 1 92 ? 12.804 22.391 -22.508 1.00 72.94 92 SER A O 1
ATOM 674 N N . GLY A 1 93 ? 12.439 21.510 -24.541 1.00 76.75 93 GLY A N 1
ATOM 675 C CA . GLY A 1 93 ? 13.814 21.739 -24.997 1.00 76.75 93 GLY A CA 1
ATOM 676 C C . GLY A 1 93 ? 14.214 23.214 -24.857 1.00 76.75 93 GLY A C 1
ATOM 677 O O . GLY A 1 93 ? 15.301 23.511 -24.366 1.00 76.75 93 GLY A O 1
ATOM 678 N N . ASP A 1 94 ? 13.281 24.119 -25.160 1.00 79.69 94 ASP A N 1
ATOM 679 C CA . ASP A 1 94 ? 13.472 25.568 -25.044 1.00 79.69 94 ASP A CA 1
ATOM 680 C C . ASP A 1 94 ? 13.598 26.038 -23.585 1.00 79.69 94 ASP A C 1
ATOM 682 O O . ASP A 1 94 ? 14.506 26.803 -23.259 1.00 79.69 94 ASP A O 1
ATOM 686 N N . ASP A 1 95 ? 12.763 25.519 -22.677 1.00 77.62 95 ASP A N 1
ATOM 687 C CA . ASP A 1 95 ? 12.826 25.850 -21.244 1.00 77.62 95 ASP A CA 1
ATOM 688 C C . ASP A 1 95 ? 14.147 25.372 -20.623 1.00 77.62 95 ASP A C 1
ATOM 690 O O . ASP A 1 95 ? 14.747 26.035 -19.772 1.00 77.62 95 ASP A O 1
ATOM 694 N N . THR A 1 96 ? 14.638 24.221 -21.085 1.00 82.06 96 THR A N 1
ATOM 695 C CA . THR A 1 96 ? 15.926 23.668 -20.661 1.00 82.06 96 THR A CA 1
ATOM 696 C C . THR A 1 96 ? 17.082 24.533 -21.164 1.00 82.06 96 THR A C 1
ATOM 698 O O . THR A 1 96 ? 18.017 24.807 -20.408 1.00 82.06 96 THR A O 1
ATOM 701 N N . GLN A 1 97 ? 17.011 25.009 -22.409 1.00 84.12 97 GLN A N 1
ATOM 702 C CA . GLN A 1 97 ? 18.000 25.912 -22.998 1.00 84.12 97 GLN A CA 1
ATOM 703 C C . GLN A 1 97 ? 18.061 27.237 -22.223 1.00 84.12 97 GLN A C 1
ATOM 705 O O . GLN A 1 97 ? 19.135 27.674 -21.808 1.00 84.12 97 GLN A O 1
ATOM 710 N N . GLN A 1 98 ? 16.900 27.828 -21.932 1.00 86.50 98 GLN A N 1
ATOM 711 C CA . GLN A 1 98 ? 16.794 29.083 -21.192 1.00 86.50 98 GLN A CA 1
ATOM 712 C C . GLN A 1 98 ? 17.332 28.955 -19.759 1.00 86.50 98 GLN A C 1
ATOM 714 O O . GLN A 1 98 ? 18.007 29.862 -19.252 1.00 86.50 98 GLN A O 1
ATOM 719 N N . LEU A 1 99 ? 17.087 27.815 -19.107 1.00 86.75 99 LEU A N 1
ATOM 720 C CA . LEU A 1 99 ? 17.641 27.520 -17.789 1.00 86.75 99 LEU A CA 1
ATOM 721 C C . LEU A 1 99 ? 19.170 27.399 -17.839 1.00 86.75 99 LEU A C 1
ATOM 723 O O . LEU A 1 99 ? 19.859 27.965 -16.989 1.00 86.75 99 LEU A O 1
ATOM 727 N N . GLN A 1 100 ? 19.715 26.705 -18.841 1.00 87.25 100 GLN A N 1
ATOM 728 C CA . GLN A 1 100 ? 21.163 26.568 -19.016 1.00 87.25 100 GLN A CA 1
ATOM 729 C C . GLN A 1 100 ? 21.844 27.917 -19.262 1.00 87.25 100 GLN A C 1
ATOM 731 O O . GLN A 1 100 ? 22.888 28.190 -18.663 1.00 87.25 100 GLN A O 1
ATOM 736 N N . ASP A 1 101 ? 21.247 28.779 -20.081 1.00 90.88 101 ASP A N 1
ATOM 737 C CA . ASP A 1 101 ? 21.774 30.118 -20.349 1.00 90.88 101 ASP A CA 1
ATOM 738 C C . ASP A 1 101 ? 21.730 31.005 -19.101 1.00 90.88 101 ASP A C 1
ATOM 740 O O . ASP A 1 101 ? 22.704 31.698 -18.791 1.00 90.88 101 ASP A O 1
ATOM 744 N N . SER A 1 102 ? 20.656 30.908 -18.314 1.00 87.81 102 SER A N 1
ATOM 745 C CA . SER A 1 102 ? 20.535 31.609 -17.031 1.00 87.81 102 SER A CA 1
ATOM 746 C C . SER A 1 102 ? 21.615 31.165 -16.040 1.00 87.81 102 SER A C 1
ATOM 748 O O . SER A 1 102 ? 22.269 32.001 -15.413 1.00 87.81 102 SER A O 1
ATOM 750 N N . VAL A 1 103 ? 21.869 29.857 -15.935 1.00 89.25 103 VAL A N 1
ATOM 751 C CA . VAL A 1 103 ? 22.935 29.311 -15.080 1.00 89.25 103 VAL A CA 1
ATOM 752 C C . VAL A 1 103 ? 24.309 29.793 -15.546 1.00 89.25 103 VAL A C 1
ATOM 754 O O . VAL A 1 103 ? 25.104 30.252 -14.725 1.00 89.25 103 VAL A O 1
ATOM 757 N N . ARG A 1 104 ? 24.594 29.756 -16.854 1.00 87.44 104 ARG A N 1
ATOM 758 C CA . ARG A 1 104 ? 25.861 30.262 -17.414 1.00 87.44 104 ARG A CA 1
ATOM 759 C C . ARG A 1 104 ? 26.058 31.745 -17.121 1.00 87.44 104 ARG A C 1
ATOM 761 O O . ARG A 1 104 ? 27.160 32.146 -16.748 1.00 87.44 104 ARG A O 1
ATOM 768 N N . HIS A 1 105 ? 25.001 32.544 -17.235 1.00 87.81 105 HIS A N 1
ATOM 769 C CA . HIS A 1 105 ? 25.049 33.968 -16.931 1.00 87.81 105 HIS A CA 1
ATOM 770 C C . HIS A 1 105 ? 25.368 34.226 -15.452 1.00 87.81 105 HIS A C 1
ATOM 772 O O . HIS A 1 105 ? 26.251 35.024 -15.142 1.00 87.81 105 HIS A O 1
ATOM 778 N N . ILE A 1 106 ? 24.721 33.499 -14.537 1.00 86.88 106 ILE A N 1
ATOM 779 C CA . ILE A 1 106 ? 24.989 33.597 -13.094 1.00 86.88 106 ILE A CA 1
ATOM 780 C C . ILE A 1 106 ? 26.431 33.190 -12.775 1.00 86.88 106 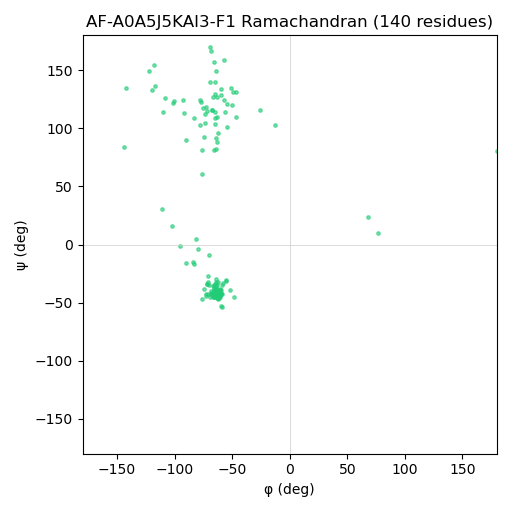ILE A C 1
ATOM 782 O O . ILE A 1 106 ? 27.113 33.889 -12.027 1.00 86.88 106 ILE A O 1
ATOM 786 N N . VAL A 1 107 ? 26.932 32.102 -13.366 1.00 85.06 107 VAL A N 1
ATOM 787 C CA . VAL A 1 107 ? 28.325 31.665 -13.180 1.00 85.06 107 VAL A CA 1
ATOM 788 C C . VAL A 1 107 ? 29.306 32.735 -13.668 1.00 85.06 107 VAL A C 1
ATOM 790 O O . VAL A 1 107 ? 30.263 33.047 -12.960 1.00 85.06 107 VAL A O 1
ATOM 793 N N . ALA A 1 108 ? 29.051 33.350 -14.824 1.00 83.25 108 ALA A N 1
ATOM 794 C CA . ALA A 1 108 ? 29.880 34.435 -15.345 1.00 83.25 108 ALA A CA 1
ATOM 795 C C . ALA A 1 108 ? 29.857 35.677 -14.434 1.00 83.25 108 ALA A C 1
ATOM 797 O O . ALA A 1 108 ? 30.899 36.294 -14.202 1.00 83.25 108 ALA A O 1
ATOM 798 N N . LEU A 1 109 ? 28.694 36.027 -13.873 1.00 86.06 109 LEU A N 1
ATOM 799 C CA . LEU A 1 109 ? 28.570 37.114 -12.898 1.00 86.06 109 LEU A CA 1
ATOM 800 C C . LEU A 1 109 ? 29.367 36.821 -11.622 1.00 86.06 109 LEU A C 1
ATOM 802 O O . LEU A 1 109 ? 30.126 37.677 -11.174 1.00 86.06 109 LEU A O 1
ATOM 806 N N . LEU A 1 110 ? 29.257 35.608 -11.075 1.00 82.00 110 LEU A N 1
ATOM 807 C CA . LEU A 1 110 ? 29.994 35.192 -9.878 1.00 82.00 110 LEU A CA 1
ATOM 808 C C . LEU A 1 110 ? 31.512 35.231 -10.099 1.00 82.00 110 LEU A C 1
ATOM 810 O O . LEU A 1 110 ? 32.236 35.781 -9.268 1.00 82.00 110 LEU A O 1
ATOM 814 N N . GLN A 1 111 ? 31.988 34.741 -11.247 1.00 79.06 111 GLN A N 1
ATOM 815 C CA . GLN A 1 111 ? 33.400 34.819 -11.630 1.00 79.06 111 GLN A CA 1
ATOM 816 C C . GLN A 1 111 ? 33.881 36.269 -11.754 1.00 79.06 111 GLN A C 1
ATOM 818 O O . GLN A 1 111 ? 34.944 36.612 -11.237 1.00 79.06 111 GLN A O 1
ATOM 823 N N . ARG A 1 112 ? 33.085 37.143 -12.382 1.00 76.56 112 ARG A N 1
ATOM 824 C CA . ARG A 1 112 ? 33.397 38.575 -12.510 1.00 76.56 112 ARG A CA 1
ATOM 825 C C . ARG A 1 112 ? 33.431 39.291 -11.157 1.00 76.56 112 ARG A C 1
ATOM 827 O O . ARG A 1 112 ? 34.192 40.239 -10.992 1.00 76.56 112 ARG A O 1
ATOM 834 N N . SER A 1 113 ? 32.651 38.824 -10.187 1.00 81.75 113 SER A N 1
ATOM 835 C CA . SER A 1 113 ? 32.676 39.292 -8.797 1.00 81.75 113 SER A CA 1
ATOM 836 C C . SER A 1 113 ? 33.801 38.670 -7.955 1.00 81.75 113 SER A C 1
ATOM 838 O O . SER A 1 113 ? 33.868 38.931 -6.756 1.00 81.75 113 SER A O 1
ATOM 840 N N . GLY A 1 114 ? 34.687 37.862 -8.549 1.00 77.62 114 GLY A N 1
ATOM 841 C CA . GLY A 1 114 ? 35.806 37.216 -7.856 1.00 77.62 114 GLY A CA 1
ATOM 842 C C . GLY A 1 114 ? 35.410 36.005 -7.004 1.00 77.62 114 GLY A C 1
ATOM 843 O O . GLY A 1 114 ? 36.236 35.487 -6.254 1.00 77.62 114 GLY A O 1
ATOM 844 N N . ILE A 1 115 ? 34.165 35.530 -7.113 1.00 72.38 115 ILE A N 1
ATOM 845 C CA . ILE A 1 115 ? 33.667 34.333 -6.429 1.00 72.38 115 ILE A CA 1
ATOM 846 C C . ILE A 1 115 ? 33.911 33.135 -7.353 1.00 72.38 115 ILE A C 1
ATOM 848 O O . ILE A 1 115 ? 33.089 32.787 -8.200 1.00 72.38 115 ILE A O 1
ATOM 852 N N . GLY A 1 116 ? 35.081 32.513 -7.211 1.00 64.31 116 GLY A N 1
ATOM 853 C CA . GLY A 1 116 ? 35.411 31.278 -7.918 1.00 64.31 116 GLY A CA 1
ATOM 854 C C . GLY A 1 116 ? 34.641 30.088 -7.345 1.00 64.31 116 GLY A C 1
ATOM 855 O O . GLY A 1 116 ? 34.827 29.727 -6.184 1.00 64.31 116 GLY A O 1
ATOM 856 N N . LEU A 1 117 ? 33.804 29.449 -8.164 1.00 61.50 117 LEU A N 1
ATOM 857 C CA . LEU A 1 117 ? 33.302 28.100 -7.899 1.00 61.50 117 LEU A CA 1
ATOM 858 C C . LEU A 1 117 ? 34.437 27.116 -8.214 1.00 61.50 117 LEU A C 1
ATOM 860 O O . LEU A 1 117 ? 34.512 26.594 -9.320 1.00 61.50 117 LEU A O 1
ATOM 864 N N . ASP A 1 118 ? 35.376 26.940 -7.286 1.00 54.72 118 ASP A N 1
ATOM 865 C CA . ASP A 1 118 ? 36.473 25.982 -7.442 1.00 54.72 118 ASP A CA 1
ATOM 866 C C . ASP A 1 118 ? 35.942 24.544 -7.263 1.00 54.72 118 ASP A C 1
ATOM 868 O O . ASP A 1 118 ? 35.545 24.178 -6.149 1.00 54.72 118 ASP A O 1
ATOM 872 N N . PRO A 1 119 ? 35.923 23.700 -8.313 1.00 53.66 119 PRO A N 1
ATOM 873 C CA . PRO A 1 119 ? 35.467 22.320 -8.192 1.00 53.66 119 PRO A CA 1
ATOM 874 C C . PRO A 1 119 ? 36.438 21.434 -7.388 1.00 53.66 119 PRO A C 1
ATOM 876 O O . PRO A 1 119 ? 36.078 20.302 -7.059 1.00 53.66 119 PRO A O 1
ATOM 879 N N . GLN A 1 120 ? 37.641 21.916 -7.039 1.00 45.94 120 GLN A N 1
ATOM 880 C CA . GLN A 1 120 ? 38.635 21.173 -6.256 1.00 45.94 120 GLN A CA 1
ATOM 881 C C . GLN A 1 120 ? 38.617 21.445 -4.743 1.00 45.94 120 GLN A C 1
ATOM 883 O O . GLN A 1 120 ? 39.324 20.756 -4.005 1.00 45.94 120 GLN A O 1
ATOM 888 N N . ARG A 1 121 ? 37.751 22.322 -4.212 1.00 47.47 121 ARG A N 1
ATOM 889 C CA . ARG A 1 121 ? 37.515 22.424 -2.753 1.00 47.47 121 ARG A CA 1
ATOM 890 C C . ARG A 1 121 ? 36.634 21.274 -2.228 1.00 47.47 121 ARG A C 1
ATOM 892 O O . ARG A 1 121 ? 35.562 21.484 -1.674 1.00 47.47 121 ARG A O 1
ATOM 899 N N . ARG A 1 122 ? 37.102 20.031 -2.375 1.00 46.47 122 ARG A N 1
ATOM 900 C CA . ARG A 1 122 ? 36.556 18.822 -1.718 1.00 46.47 122 ARG A CA 1
ATOM 901 C C . ARG A 1 122 ? 37.502 18.242 -0.658 1.00 46.47 122 ARG A C 1
ATOM 903 O O . ARG A 1 122 ? 37.514 17.040 -0.430 1.00 46.47 122 ARG A O 1
ATOM 910 N N . GLN A 1 123 ? 38.298 19.077 0.004 1.00 44.31 123 GLN A N 1
ATOM 911 C CA . GLN A 1 123 ? 39.082 18.667 1.172 1.00 44.31 123 GLN A CA 1
ATOM 912 C C . GLN A 1 123 ? 39.153 19.813 2.180 1.00 44.31 123 GLN A C 1
ATOM 914 O O . GLN A 1 123 ? 40.074 20.614 2.146 1.00 44.31 123 GLN A O 1
ATOM 919 N N . HIS A 1 124 ? 38.128 19.928 3.021 1.00 40.91 124 HIS A N 1
ATOM 920 C CA . HIS A 1 124 ? 38.225 20.286 4.440 1.00 40.91 124 HIS A CA 1
ATOM 921 C C . HIS A 1 124 ? 36.801 20.308 5.008 1.00 40.91 124 HIS A C 1
ATOM 923 O O . HIS A 1 124 ? 36.187 21.361 5.168 1.00 40.91 124 HIS A O 1
ATOM 929 N N . ASP A 1 125 ? 36.284 19.119 5.323 1.00 47.62 125 ASP A N 1
ATOM 930 C CA . ASP A 1 125 ? 35.257 18.979 6.352 1.00 47.62 125 ASP A CA 1
ATOM 931 C C . ASP A 1 125 ? 35.870 19.452 7.675 1.00 47.62 125 ASP A C 1
ATOM 933 O O . ASP A 1 125 ? 36.577 18.714 8.363 1.00 47.62 125 ASP A O 1
ATOM 937 N N . GLN A 1 126 ? 35.639 20.715 8.026 1.00 47.97 126 GLN A N 1
ATOM 938 C CA . GLN A 1 126 ? 35.643 21.121 9.423 1.00 47.97 126 GLN A CA 1
ATOM 939 C C . GLN A 1 126 ? 34.203 21.451 9.816 1.00 47.97 126 GLN A C 1
ATOM 941 O O . GLN A 1 126 ? 33.638 22.415 9.295 1.00 47.97 126 GLN A O 1
ATOM 946 N N . PRO A 1 127 ? 33.586 20.676 10.724 1.00 44.19 127 PRO A N 1
ATOM 947 C CA . PRO A 1 127 ? 32.281 21.028 11.252 1.00 44.19 127 PRO A CA 1
ATOM 948 C C . PRO A 1 127 ? 32.392 22.356 12.007 1.00 44.19 127 PRO A C 1
ATOM 950 O O . PRO A 1 127 ? 33.225 22.514 12.904 1.00 44.19 127 PRO A O 1
ATOM 953 N N . LEU A 1 128 ? 31.535 23.312 11.645 1.00 48.44 128 LEU A N 1
ATOM 954 C CA . LEU A 1 128 ? 31.346 24.583 12.343 1.00 48.44 128 LEU A CA 1
ATOM 955 C C . LEU A 1 128 ? 30.805 24.318 13.757 1.00 48.44 128 LEU A C 1
ATOM 957 O O . LEU A 1 128 ? 29.607 24.399 14.017 1.00 48.44 128 LEU A O 1
ATOM 961 N N . ILE A 1 129 ? 31.691 23.993 14.697 1.00 47.91 129 ILE A N 1
ATOM 962 C CA . ILE A 1 129 ? 31.357 23.983 16.118 1.00 47.91 129 ILE A CA 1
ATOM 963 C C . ILE A 1 129 ? 31.357 25.441 16.583 1.00 47.91 129 ILE A C 1
ATOM 965 O O . ILE A 1 129 ? 32.416 26.026 16.821 1.00 47.91 129 ILE A O 1
ATOM 969 N N . LEU A 1 130 ? 30.167 26.025 16.756 1.00 44.22 130 LEU A N 1
ATOM 970 C CA . LEU A 1 130 ? 29.994 27.253 17.535 1.00 44.22 130 LEU A CA 1
ATOM 971 C C . LEU A 1 130 ? 30.398 26.979 18.993 1.00 4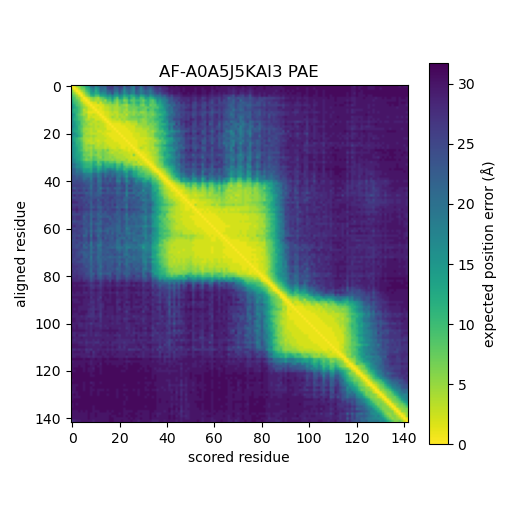4.22 130 LEU A C 1
ATOM 973 O O . LEU A 1 130 ? 29.578 26.630 19.844 1.00 44.22 130 LEU A O 1
ATOM 977 N N . LYS A 1 131 ? 31.684 27.143 19.311 1.00 46.94 131 LYS A N 1
ATOM 978 C CA . LYS A 1 131 ? 32.142 27.213 20.699 1.00 46.94 131 LYS A CA 1
ATOM 979 C C . LYS A 1 131 ? 31.728 28.571 21.258 1.00 46.94 131 LYS A C 1
ATOM 981 O O . LYS A 1 131 ? 32.326 29.596 20.942 1.00 46.94 131 LYS A O 1
ATOM 986 N N . ARG A 1 132 ? 30.685 28.571 22.093 1.00 44.38 132 ARG A N 1
ATOM 987 C CA . ARG A 1 132 ? 30.314 29.711 22.942 1.00 44.38 132 ARG A CA 1
ATOM 988 C C . ARG A 1 132 ? 31.552 30.200 23.701 1.00 44.38 132 ARG A C 1
ATOM 990 O O . ARG A 1 132 ? 32.155 29.445 24.461 1.00 44.38 132 ARG A O 1
ATOM 997 N N . ALA A 1 133 ? 31.917 31.463 23.489 1.00 48.56 133 ALA A N 1
ATOM 998 C CA . ALA A 1 133 ? 32.980 32.133 24.221 1.00 48.56 133 ALA A CA 1
ATOM 999 C C . ALA A 1 133 ? 32.600 32.219 25.707 1.00 48.56 133 ALA A C 1
ATOM 1001 O O . ALA A 1 133 ? 31.677 32.939 26.089 1.00 48.56 133 ALA A O 1
ATOM 1002 N N . SER A 1 134 ? 33.293 31.448 26.545 1.00 48.22 134 SER A N 1
ATOM 1003 C CA . SER A 1 134 ? 33.142 31.522 27.995 1.00 48.22 134 SER A CA 1
ATOM 1004 C C . SER A 1 134 ? 33.907 32.740 28.519 1.00 48.22 134 SER A C 1
ATOM 1006 O O . SER A 1 134 ? 35.096 32.925 28.250 1.00 48.22 134 SER A O 1
ATOM 1008 N N . LYS A 1 135 ? 33.180 33.601 29.227 1.00 48.88 135 LYS A N 1
ATOM 1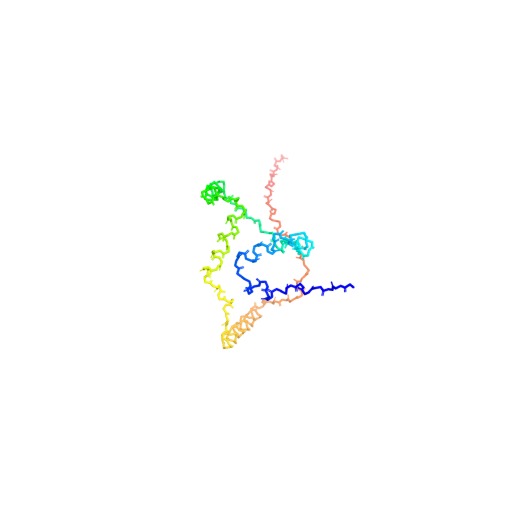009 C CA . LYS A 1 135 ? 33.596 34.898 29.769 1.00 48.88 135 LYS A CA 1
ATOM 1010 C C . LYS A 1 135 ? 34.693 34.683 30.825 1.00 48.88 135 LYS A C 1
ATOM 1012 O O . LYS A 1 135 ? 34.408 34.180 31.909 1.00 48.88 135 LYS A O 1
ATOM 1017 N N . ARG A 1 136 ? 35.949 35.048 30.531 1.00 49.78 136 ARG A N 1
ATOM 1018 C CA . ARG A 1 136 ? 37.021 35.074 31.545 1.00 49.78 136 ARG A CA 1
ATOM 1019 C C . ARG A 1 136 ? 36.723 36.188 32.552 1.00 49.78 136 ARG A C 1
ATOM 1021 O O . ARG A 1 136 ? 36.708 37.361 32.192 1.00 49.78 136 ARG A O 1
ATOM 1028 N N . ARG A 1 137 ? 36.487 35.811 33.812 1.00 45.62 137 ARG A N 1
ATOM 1029 C CA . ARG A 1 137 ? 36.594 36.708 34.969 1.00 45.62 137 ARG A CA 1
ATOM 1030 C C . ARG A 1 137 ? 38.069 37.074 35.134 1.00 45.62 137 ARG A C 1
ATOM 1032 O O . ARG A 1 137 ? 38.886 36.196 35.389 1.00 45.62 137 ARG A O 1
ATOM 1039 N N . ILE A 1 138 ? 38.388 38.351 34.969 1.00 46.41 138 ILE A N 1
ATOM 1040 C CA . ILE A 1 138 ? 39.660 38.927 35.402 1.00 46.41 138 ILE A CA 1
ATOM 1041 C C . ILE A 1 138 ? 39.560 39.066 36.926 1.00 46.41 138 ILE A C 1
ATOM 1043 O O . ILE A 1 138 ? 38.660 39.745 37.418 1.00 46.41 138 ILE A O 1
ATOM 1047 N N . LYS A 1 139 ? 40.427 38.363 37.662 1.00 38.81 139 LYS A N 1
ATOM 1048 C CA . LYS A 1 139 ? 40.721 38.679 39.061 1.00 38.81 139 LYS A CA 1
ATOM 1049 C C . LYS A 1 139 ? 41.657 39.884 39.057 1.00 38.81 139 LYS A C 1
ATOM 1051 O O . LYS A 1 139 ? 42.699 39.834 38.411 1.00 38.81 139 LYS A O 1
ATOM 1056 N N . VAL A 1 140 ? 41.234 40.945 39.726 1.00 42.94 140 VAL A N 1
ATOM 1057 C CA . VAL A 1 140 ? 42.098 42.034 40.174 1.00 42.94 140 VAL A CA 1
ATOM 1058 C C . VAL A 1 140 ? 42.507 41.632 41.584 1.00 42.94 140 VAL A C 1
ATOM 1060 O O . VAL A 1 140 ? 41.632 41.515 42.437 1.00 42.94 140 VAL A O 1
ATOM 1063 N N . ASP A 1 141 ? 43.786 41.338 41.777 1.00 44.59 141 ASP A N 1
ATOM 1064 C CA . ASP A 1 141 ? 44.405 41.236 43.095 1.00 44.59 141 ASP A CA 1
ATOM 1065 C C . ASP A 1 141 ? 45.474 42.342 43.171 1.00 44.59 141 ASP A C 1
ATOM 1067 O O . ASP A 1 141 ? 46.156 42.606 42.178 1.00 44.59 141 ASP A O 1
ATOM 1071 N N . GLU A 1 142 ? 45.458 42.993 44.334 1.00 38.53 142 GLU A N 1
ATOM 1072 C CA . GLU A 1 142 ? 46.276 44.072 44.925 1.00 38.53 142 GLU A CA 1
ATOM 1073 C C . GLU A 1 142 ? 47.634 44.430 44.296 1.00 38.53 142 GLU A C 1
ATOM 1075 O O . GLU A 1 142 ? 48.486 43.532 44.107 1.00 38.53 142 GLU A O 1
#

Secondary structure (DSSP, 8-state):
-----PPPHHHHHHS-HHHHHHHHHHTHHHHHHHS-----S--------HHHHHHHHHHHHHTTS-HHHHHHHHHHHHHHHS----SS----HHHHHHHHHHHHHHHHHHHHTT----TT----------------------

Nearest PDB structures (foldseek):
  6gts-assembly1_C-2  TM=5.594E-01  e=7.046E-02  Escherichia coli